Protein AF-U5NCF9-F1 (afdb_monomer)

Secondary structure (DSSP, 8-state):
---HHHHHT-------HHHHHHHHHHHHHHHHHHHHHHHHHHHHHHHHHHHHIIIIIS---TTGGG---BTTB-

Foldseek 3Di:
DPPPVVVVPDDDDDDDPVVVVVVVVVVVVVVVVVVVVVVVVVVVVVVVVVQCCCCQVVVNDPPSVVDDDDPSHD

InterPro domains:
  IPR052021 Type I restriction system S subunit [PTHR30408] (5-67)

Structure (mmCIF, N/CA/C/O backbone):
data_AF-U5NCF9-F1
#
_entry.id   AF-U5NCF9-F1
#
loop_
_atom_site.group_PDB
_atom_site.id
_atom_site.type_symbol
_atom_site.label_atom_id
_atom_site.label_alt_id
_atom_site.label_comp_id
_atom_site.label_asym_id
_atom_site.label_entity_id
_atom_site.label_seq_id
_atom_site.pdbx_PDB_ins_code
_atom_site.Cartn_x
_atom_site.Cartn_y
_atom_site.Cartn_z
_atom_site.occupancy
_atom_site.B_iso_or_equiv
_atom_site.auth_seq_id
_atom_site.auth_comp_id
_atom_site.auth_asym_id
_atom_site.auth_atom_id
_atom_site.pdbx_PDB_model_num
ATOM 1 N N . MET A 1 1 ? -10.994 24.196 6.991 1.00 54.56 1 MET A N 1
ATOM 2 C CA . MET A 1 1 ? -10.804 23.479 8.270 1.00 54.56 1 MET A CA 1
ATOM 3 C C . MET A 1 1 ? -12.169 23.284 8.892 1.00 54.56 1 MET A C 1
ATOM 5 O O . MET A 1 1 ? -12.874 24.270 9.051 1.00 54.56 1 MET A O 1
ATOM 9 N N . LEU A 1 2 ? -12.577 22.045 9.170 1.00 58.44 2 LEU A N 1
ATOM 10 C CA . LEU A 1 2 ? -13.807 21.804 9.926 1.00 58.44 2 LEU A CA 1
ATOM 11 C C . LEU A 1 2 ? -13.626 22.417 11.322 1.00 58.44 2 LEU A C 1
ATOM 13 O O . LEU A 1 2 ? -12.681 22.070 12.028 1.00 58.44 2 LEU A O 1
ATOM 17 N N . CYS A 1 3 ? -14.474 23.379 11.688 1.00 66.38 3 CYS A N 1
ATOM 18 C CA . CYS A 1 3 ? -14.426 24.014 13.003 1.00 66.38 3 CYS A CA 1
ATOM 19 C C . CYS A 1 3 ? -14.700 22.966 14.091 1.00 66.38 3 CYS A C 1
ATOM 21 O O . CYS A 1 3 ? -15.652 22.198 13.976 1.00 66.38 3 CYS A O 1
ATOM 23 N N . SER A 1 4 ? -13.896 22.965 15.160 1.00 71.56 4 SER A N 1
ATOM 24 C CA . SER A 1 4 ? -13.951 21.994 16.273 1.00 71.56 4 SER A CA 1
ATOM 25 C C . SER A 1 4 ? -15.372 21.742 16.815 1.00 71.56 4 SER A C 1
ATOM 27 O O . SER A 1 4 ? -15.746 20.605 17.098 1.00 71.56 4 SER A O 1
ATOM 29 N N . HIS A 1 5 ? -16.212 22.784 16.845 1.00 74.81 5 HIS A N 1
ATOM 30 C CA . HIS A 1 5 ? -17.610 22.709 17.282 1.00 74.81 5 HIS A CA 1
ATOM 31 C C . HIS A 1 5 ? -18.470 21.724 16.464 1.00 74.81 5 HIS A C 1
ATOM 33 O O . HIS A 1 5 ? -19.383 21.106 17.002 1.00 74.81 5 HIS A O 1
ATOM 39 N N . TYR A 1 6 ? -18.166 21.548 15.175 1.00 80.56 6 TYR A N 1
ATOM 40 C CA . TYR A 1 6 ? -18.914 20.664 14.281 1.00 80.56 6 TYR A CA 1
ATOM 41 C C . TYR A 1 6 ? -18.535 19.188 14.450 1.00 80.56 6 TYR A C 1
ATOM 43 O O . TYR A 1 6 ? -19.370 18.318 14.260 1.00 80.56 6 TYR A O 1
ATOM 51 N N . ILE A 1 7 ? -17.293 18.879 14.835 1.00 83.81 7 ILE A N 1
ATOM 52 C CA . ILE A 1 7 ? -16.855 17.484 15.026 1.00 83.81 7 ILE A CA 1
ATOM 53 C C . ILE A 1 7 ? -17.527 16.880 16.268 1.00 83.81 7 ILE A C 1
ATOM 55 O O . ILE A 1 7 ? -17.935 15.722 16.254 1.00 83.81 7 ILE A O 1
ATOM 59 N N . LEU A 1 8 ? -17.697 17.683 17.323 1.00 84.56 8 LEU A N 1
ATOM 60 C CA . LEU A 1 8 ? -18.306 17.255 18.586 1.00 84.56 8 LEU A CA 1
ATOM 61 C C . LEU A 1 8 ? -19.828 17.052 18.503 1.00 84.56 8 LEU A C 1
ATOM 63 O O . LEU A 1 8 ? -20.391 16.370 19.357 1.00 84.56 8 LEU A O 1
ATOM 67 N N . SER A 1 9 ? -20.504 17.629 17.503 1.00 88.69 9 SER A N 1
ATOM 68 C CA . SER A 1 9 ? -21.957 17.493 17.330 1.00 88.69 9 SER A CA 1
ATOM 69 C C . SER A 1 9 ? -22.368 16.237 16.551 1.00 88.69 9 SER A C 1
ATOM 71 O O . SER A 1 9 ? -23.556 15.904 16.500 1.00 88.69 9 SER A O 1
ATOM 73 N N . ILE A 1 10 ? -21.407 15.513 15.966 1.00 90.88 10 ILE A N 1
ATOM 74 C CA . ILE A 1 10 ? -21.670 14.296 15.196 1.00 90.88 10 ILE A CA 1
ATOM 75 C C . ILE A 1 10 ? -22.072 13.174 16.156 1.00 90.88 10 ILE A C 1
ATOM 77 O O . ILE A 1 10 ? -21.299 12.739 17.010 1.00 90.88 10 ILE A O 1
ATOM 81 N N . LYS A 1 11 ? -23.295 12.666 15.992 1.00 90.00 11 LYS A N 1
ATOM 82 C CA . LYS A 1 11 ? -23.765 11.490 16.729 1.00 90.00 11 LYS A CA 1
ATOM 83 C C . LYS A 1 11 ? -23.152 10.232 16.118 1.00 90.00 11 LYS A C 1
ATOM 85 O O . LYS A 1 11 ? -23.385 9.942 14.948 1.00 90.00 11 LYS A O 1
ATOM 90 N N . LEU A 1 12 ? -22.410 9.475 16.924 1.00 90.19 12 LEU A N 1
ATOM 91 C CA . LEU A 1 12 ? -21.797 8.205 16.533 1.00 90.19 12 LEU A CA 1
ATOM 92 C C . LEU A 1 12 ? -22.307 7.062 17.421 1.00 90.19 12 LEU A C 1
ATOM 94 O O . LEU A 1 12 ? -22.563 7.280 18.610 1.00 90.19 12 LEU A O 1
ATOM 98 N N . PRO A 1 13 ? -22.431 5.835 16.883 1.00 90.44 13 PRO A N 1
ATOM 99 C CA . PRO A 1 13 ? -22.652 4.652 17.702 1.00 90.44 13 PRO A CA 1
ATOM 100 C C . PRO A 1 13 ? -21.516 4.487 18.717 1.00 90.44 13 PRO A C 1
ATOM 102 O O . PRO A 1 13 ? -20.341 4.558 18.360 1.00 90.44 13 PRO A O 1
ATOM 105 N N . LYS A 1 14 ? -21.863 4.229 19.980 1.00 92.56 14 LYS A N 1
ATOM 106 C CA . LYS A 1 14 ? -20.904 3.981 21.065 1.00 92.56 14 LYS A CA 1
ATOM 107 C C . LYS A 1 14 ? -21.117 2.573 21.636 1.00 92.56 14 LYS A C 1
ATOM 109 O O . LYS A 1 14 ? -21.709 2.443 22.708 1.00 92.56 14 LYS A O 1
ATOM 114 N N . PRO A 1 15 ? -20.709 1.512 20.913 1.00 94.94 15 PRO A N 1
ATOM 115 C CA . PRO A 1 15 ? -20.800 0.151 21.429 1.00 94.94 15 PRO A CA 1
ATOM 116 C C . PRO A 1 15 ? -19.801 -0.061 22.580 1.00 94.94 15 PRO A C 1
ATOM 118 O O . PRO A 1 15 ? -18.982 0.811 22.877 1.00 94.94 15 PRO A O 1
ATOM 121 N N . LEU A 1 16 ? -19.855 -1.218 23.244 1.00 97.56 16 LEU A N 1
ATOM 122 C CA . LEU A 1 16 ? -18.895 -1.574 24.296 1.00 97.56 16 LEU A CA 1
ATOM 123 C C . LEU A 1 16 ? -17.453 -1.550 23.766 1.00 97.56 16 LEU A C 1
ATOM 125 O O . LEU A 1 16 ? -17.217 -1.822 22.589 1.00 97.56 16 LEU A O 1
ATOM 129 N N . LEU A 1 17 ? -16.493 -1.239 24.641 1.00 97.25 17 LEU A N 1
ATOM 130 C CA . LEU A 1 17 ? -15.083 -1.075 24.266 1.00 97.25 17 LEU A CA 1
ATOM 131 C C . LEU A 1 17 ? -14.522 -2.300 23.530 1.00 97.25 17 LEU A C 1
ATOM 133 O O . LEU A 1 17 ? -13.855 -2.143 22.515 1.00 97.25 17 LEU A O 1
ATOM 137 N N . GLU A 1 18 ? -14.856 -3.505 23.989 1.00 97.88 18 GLU A N 1
ATOM 138 C CA . GLU A 1 18 ? -14.432 -4.761 23.358 1.00 97.88 18 GLU A CA 1
ATOM 139 C C . GLU A 1 18 ? -14.924 -4.875 21.904 1.00 97.88 18 GLU A C 1
ATOM 141 O O . GLU A 1 18 ? -14.187 -5.281 21.007 1.00 97.88 18 GLU A O 1
ATOM 146 N N . VAL A 1 19 ? -16.158 -4.433 21.637 1.00 97.62 19 VAL A N 1
ATOM 147 C CA . VAL A 1 19 ? -16.720 -4.404 20.280 1.00 97.62 19 VAL A CA 1
ATOM 148 C C . VAL A 1 19 ? -15.998 -3.363 19.425 1.00 97.62 19 VAL A C 1
ATOM 150 O O . VAL A 1 19 ? -15.682 -3.644 18.271 1.00 97.62 19 VAL A O 1
ATOM 153 N N . GLN A 1 20 ? -15.690 -2.185 19.980 1.00 97.69 20 GLN A N 1
ATOM 154 C CA . GLN A 1 20 ? -14.920 -1.153 19.272 1.00 97.69 20 GLN A CA 1
ATOM 155 C C . GLN A 1 20 ? -13.523 -1.656 18.892 1.00 97.69 20 GLN A C 1
ATOM 157 O O . GLN A 1 20 ? -13.099 -1.473 17.753 1.00 97.69 20 GLN A O 1
ATOM 162 N N . GLN A 1 21 ? -12.836 -2.328 19.818 1.00 98.19 21 GLN A N 1
ATOM 163 C CA . GLN A 1 21 ? -11.514 -2.911 19.588 1.00 98.19 21 GLN A CA 1
ATOM 164 C C . GLN A 1 21 ? -11.565 -3.980 18.501 1.00 98.19 21 GLN A C 1
ATOM 166 O O . GLN A 1 21 ? -10.789 -3.916 17.554 1.00 98.19 21 GLN A O 1
ATOM 171 N N . LYS A 1 22 ? -12.538 -4.896 18.560 1.00 98.19 22 LYS A N 1
ATOM 172 C CA . LYS A 1 22 ? -12.702 -5.944 17.546 1.00 98.19 22 LYS A CA 1
ATOM 173 C C . LYS A 1 22 ? -12.984 -5.378 16.153 1.00 98.19 22 LYS A C 1
ATOM 175 O O . LYS A 1 22 ? -12.439 -5.876 15.171 1.00 98.19 2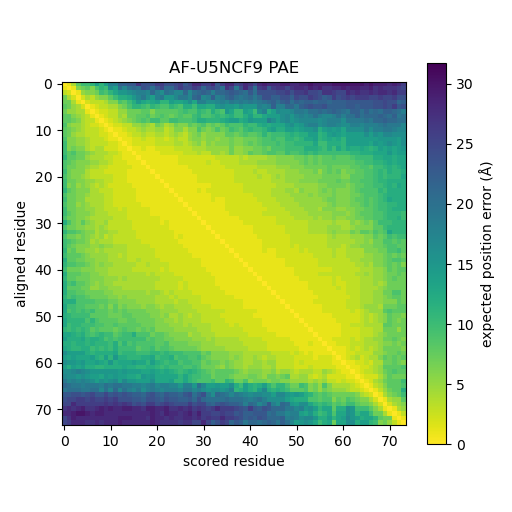2 LYS A O 1
ATOM 180 N N . ILE A 1 23 ? -13.813 -4.336 16.055 1.00 97.19 23 ILE A N 1
ATOM 181 C CA . ILE A 1 23 ? -14.049 -3.622 14.790 1.00 97.19 23 ILE A CA 1
ATOM 182 C C . ILE A 1 23 ? -12.740 -3.003 14.291 1.00 97.19 23 ILE A C 1
ATOM 184 O O . ILE A 1 23 ? -12.371 -3.215 13.137 1.00 97.19 23 ILE A O 1
ATOM 188 N N . GLY A 1 24 ? -12.025 -2.287 15.165 1.00 97.62 24 GLY A N 1
ATOM 189 C CA . GLY A 1 24 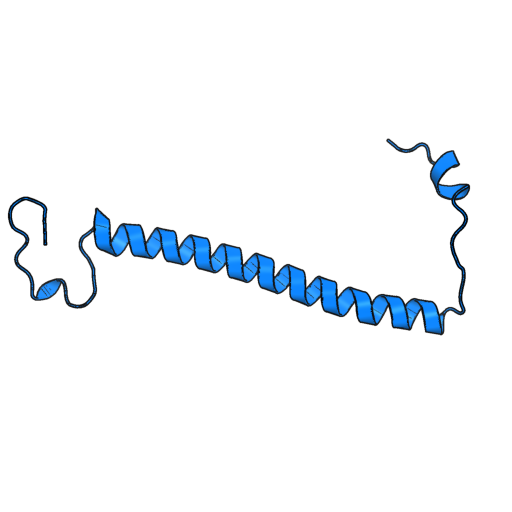? -10.741 -1.667 14.848 1.00 97.62 24 GLY A CA 1
ATOM 190 C C . GLY A 1 24 ? -9.718 -2.680 14.339 1.00 97.62 24 GLY A C 1
ATOM 191 O O . GLY A 1 24 ? -9.158 -2.489 13.269 1.00 97.62 24 GLY A O 1
ATOM 192 N N . GLU A 1 25 ? -9.543 -3.803 15.032 1.00 98.25 25 GLU A N 1
ATOM 193 C CA . GLU A 1 25 ? -8.616 -4.868 14.639 1.00 98.25 25 GLU A CA 1
ATOM 194 C C . GLU A 1 25 ? -8.929 -5.459 13.263 1.00 98.25 25 GLU A C 1
ATOM 196 O O . GLU A 1 25 ? -8.016 -5.714 12.475 1.00 98.25 25 GLU A O 1
ATOM 201 N N . ILE A 1 26 ? -10.209 -5.699 12.963 1.00 97.94 26 ILE A N 1
ATOM 202 C CA . ILE A 1 26 ? -10.622 -6.225 11.658 1.00 97.94 26 ILE A CA 1
ATOM 203 C C . ILE A 1 26 ? -10.301 -5.206 10.563 1.00 97.94 26 ILE A C 1
ATOM 205 O O . ILE A 1 26 ? -9.704 -5.575 9.553 1.00 97.94 26 ILE A O 1
ATOM 209 N N . LEU A 1 27 ? -10.656 -3.936 10.764 1.00 98.38 27 LEU A N 1
ATOM 210 C CA . LEU A 1 27 ? -10.420 -2.880 9.778 1.00 98.38 27 LEU A CA 1
ATOM 211 C C . LEU A 1 27 ? -8.924 -2.612 9.577 1.00 98.38 27 LEU A C 1
ATOM 213 O O . LEU A 1 27 ? -8.468 -2.573 8.439 1.00 98.38 27 LEU A O 1
ATOM 217 N N . SER A 1 28 ? -8.134 -2.569 10.650 1.00 98.25 28 SER A N 1
ATOM 218 C CA . SER A 1 28 ? -6.683 -2.372 10.565 1.00 98.25 28 SER A CA 1
ATOM 219 C C . SER A 1 28 ? -5.973 -3.483 9.788 1.00 98.25 28 SER A C 1
ATOM 221 O O . SER A 1 28 ? -4.984 -3.222 9.106 1.00 98.25 28 SER A O 1
ATOM 223 N N . LYS A 1 29 ? -6.471 -4.727 9.840 1.00 98.25 29 LYS A N 1
ATOM 224 C CA . LYS A 1 29 ? -5.941 -5.810 8.995 1.00 98.25 29 LYS A CA 1
ATOM 225 C C . LYS A 1 29 ? -6.175 -5.533 7.512 1.00 98.25 29 LYS A C 1
ATOM 227 O O . LYS A 1 29 ? -5.278 -5.781 6.711 1.00 98.25 29 LYS A O 1
ATOM 232 N N . TYR A 1 30 ? -7.347 -5.019 7.146 1.00 98.38 30 TYR A N 1
ATOM 233 C CA . TYR A 1 30 ? -7.625 -4.637 5.762 1.00 98.38 30 TYR A CA 1
ATOM 234 C C . TYR A 1 30 ? -6.780 -3.443 5.322 1.00 98.38 30 TYR A C 1
ATOM 236 O O . TYR A 1 30 ? -6.208 -3.502 4.235 1.00 98.38 30 TYR A O 1
ATOM 244 N N . ASP A 1 31 ? -6.629 -2.425 6.171 1.00 98.38 31 ASP A N 1
ATOM 245 C CA . ASP A 1 31 ? -5.764 -1.274 5.886 1.00 98.38 31 ASP A CA 1
ATOM 246 C C . ASP A 1 31 ? -4.323 -1.722 5.602 1.00 98.38 31 ASP A C 1
ATOM 248 O O . ASP A 1 31 ? -3.719 -1.300 4.617 1.00 98.38 31 ASP A O 1
ATOM 252 N N . LEU A 1 32 ? -3.793 -2.657 6.401 1.00 98.44 32 LEU A N 1
ATOM 253 C CA . LEU A 1 32 ? -2.458 -3.222 6.1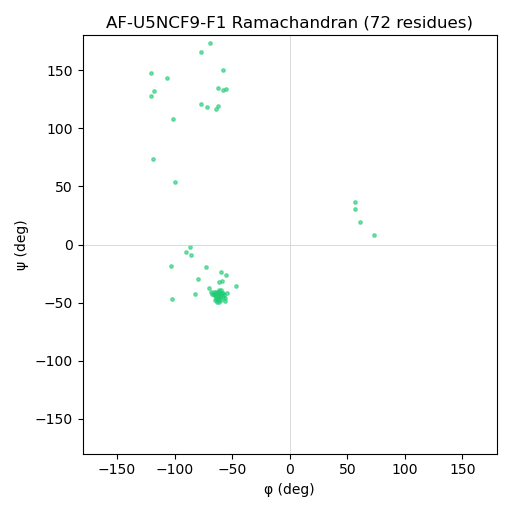90 1.00 98.44 32 LEU A CA 1
ATOM 254 C C . LEU A 1 32 ? -2.340 -3.970 4.852 1.00 98.44 32 LEU A C 1
ATOM 256 O O . LEU A 1 32 ? -1.317 -3.881 4.172 1.00 98.44 32 LEU A O 1
ATOM 260 N N . ILE A 1 33 ? -3.365 -4.735 4.470 1.00 98.38 33 ILE A N 1
ATOM 261 C CA . ILE A 1 33 ? -3.376 -5.462 3.192 1.00 98.38 33 ILE A CA 1
ATOM 262 C C . ILE A 1 33 ? -3.409 -4.480 2.017 1.00 98.38 33 ILE A C 1
ATOM 264 O O . ILE A 1 33 ? -2.664 -4.665 1.052 1.00 98.38 33 ILE A O 1
ATOM 268 N N . LEU A 1 34 ? -4.233 -3.434 2.097 1.00 98.38 34 LEU A N 1
ATOM 269 C CA . LEU A 1 34 ? -4.343 -2.418 1.052 1.00 98.38 34 LEU A CA 1
ATOM 270 C C . LEU A 1 34 ? -3.025 -1.660 0.871 1.00 98.38 34 LEU A C 1
ATOM 272 O O . LEU A 1 34 ? -2.525 -1.594 -0.251 1.00 98.38 34 LEU A O 1
ATOM 276 N N . ASP A 1 35 ? -2.409 -1.198 1.960 1.00 98.56 35 ASP A N 1
ATOM 277 C CA . ASP A 1 35 ? -1.102 -0.529 1.930 1.00 98.56 35 ASP A CA 1
ATOM 278 C C . ASP A 1 35 ? -0.014 -1.425 1.306 1.00 98.56 35 ASP A C 1
ATOM 280 O O . ASP A 1 35 ? 0.771 -0.995 0.454 1.00 98.56 35 ASP A O 1
ATOM 284 N N . ASN A 1 36 ? -0.007 -2.717 1.642 1.00 98.44 36 ASN A N 1
ATOM 285 C CA . ASN A 1 36 ? 0.908 -3.676 1.024 1.00 98.44 36 ASN A CA 1
ATOM 286 C C . ASN A 1 36 ? 0.664 -3.837 -0.483 1.00 98.44 36 ASN A C 1
ATOM 288 O O . ASN A 1 36 ? 1.624 -3.925 -1.254 1.00 98.44 36 ASN A O 1
ATOM 292 N N . HIS A 1 37 ? -0.593 -3.889 -0.922 1.00 98.50 37 HIS A N 1
ATOM 293 C CA . HIS A 1 37 ? -0.925 -3.981 -2.344 1.00 98.50 37 HIS A CA 1
ATOM 294 C C . HIS A 1 37 ? -0.519 -2.714 -3.106 1.00 98.50 37 HIS A C 1
ATOM 296 O O . HIS A 1 37 ? 0.042 -2.818 -4.198 1.00 98.50 37 HIS A O 1
ATOM 302 N N . GLU A 1 38 ? -0.721 -1.527 -2.532 1.00 98.69 38 GLU A N 1
ATOM 303 C CA . GLU A 1 38 ? -0.282 -0.263 -3.133 1.00 98.69 38 GLU A CA 1
ATOM 304 C C . GLU A 1 38 ? 1.240 -0.227 -3.332 1.00 98.69 38 GLU A C 1
ATOM 306 O O . GLU A 1 38 ? 1.718 0.082 -4.431 1.00 98.69 38 GLU A O 1
ATOM 311 N N . LYS A 1 39 ? 2.008 -0.657 -2.323 1.00 98.56 39 LYS A N 1
ATOM 312 C CA . LYS A 1 39 ? 3.472 -0.791 -2.412 1.00 98.56 39 LYS A CA 1
ATOM 313 C C . LYS A 1 39 ? 3.902 -1.777 -3.497 1.00 98.56 39 LYS A C 1
ATOM 315 O O . LYS A 1 39 ? 4.813 -1.486 -4.275 1.00 98.56 39 LYS A O 1
ATOM 320 N N . GLN A 1 40 ? 3.238 -2.929 -3.599 1.00 98.56 40 GLN A N 1
ATOM 321 C CA . GLN A 1 40 ? 3.526 -3.909 -4.653 1.00 98.56 40 GLN A CA 1
ATOM 322 C C . GLN A 1 40 ? 3.262 -3.338 -6.049 1.00 98.56 40 GLN A C 1
ATOM 324 O O . GLN A 1 40 ? 4.092 -3.497 -6.946 1.00 98.56 40 GLN A O 1
ATOM 329 N N . ILE A 1 41 ? 2.151 -2.622 -6.239 1.00 98.56 41 ILE A N 1
ATOM 330 C CA . ILE A 1 41 ? 1.831 -1.961 -7.511 1.00 98.56 41 ILE A CA 1
ATOM 331 C C . ILE A 1 41 ? 2.929 -0.960 -7.888 1.00 98.56 41 ILE A C 1
ATOM 333 O O . ILE A 1 41 ? 3.330 -0.892 -9.053 1.00 98.56 41 ILE A O 1
ATOM 337 N N . GLU A 1 42 ? 3.439 -0.190 -6.927 1.00 98.62 42 GLU A N 1
ATOM 338 C CA . GLU A 1 42 ? 4.528 0.754 -7.174 1.00 98.62 42 GLU A CA 1
ATOM 339 C C . GLU A 1 42 ? 5.810 0.039 -7.632 1.00 98.62 42 GLU A C 1
ATOM 341 O O . GLU A 1 42 ? 6.436 0.446 -8.619 1.00 98.62 42 GLU A O 1
ATOM 346 N N . ILE A 1 43 ? 6.169 -1.067 -6.975 1.00 98.56 43 ILE A N 1
ATOM 347 C CA . ILE A 1 43 ? 7.312 -1.907 -7.355 1.00 98.56 43 ILE A CA 1
ATOM 348 C C . ILE A 1 43 ? 7.126 -2.450 -8.775 1.00 98.56 43 ILE A C 1
ATOM 350 O O . ILE A 1 43 ? 8.024 -2.304 -9.607 1.00 98.56 43 ILE A O 1
ATOM 354 N N . PHE A 1 44 ? 5.955 -3.000 -9.105 1.00 98.56 44 PHE A N 1
ATOM 355 C CA . PHE A 1 44 ? 5.679 -3.514 -10.448 1.00 98.56 44 PHE A CA 1
ATOM 356 C C . PHE A 1 44 ? 5.767 -2.430 -11.522 1.00 98.56 44 PHE A C 1
ATOM 358 O O . PHE A 1 44 ? 6.320 -2.673 -12.597 1.00 98.56 44 PHE A O 1
ATOM 365 N N . LYS A 1 45 ? 5.296 -1.210 -11.244 1.00 98.50 45 LYS A N 1
ATOM 366 C CA . LYS A 1 45 ? 5.444 -0.074 -12.168 1.00 98.50 45 LYS A CA 1
ATOM 367 C C . LYS A 1 45 ? 6.917 0.259 -12.417 1.00 98.50 45 LYS A C 1
ATOM 369 O O . LYS A 1 45 ? 7.304 0.470 -13.570 1.00 98.50 45 LYS A O 1
ATOM 374 N N . LYS A 1 46 ? 7.750 0.267 -11.369 1.00 98.31 46 LYS A N 1
ATOM 375 C CA . LYS A 1 46 ? 9.203 0.493 -11.485 1.00 98.31 46 LYS A CA 1
ATOM 376 C C . LYS A 1 46 ? 9.877 -0.617 -12.292 1.00 98.31 46 LYS A C 1
ATOM 378 O O . LYS A 1 46 ? 10.636 -0.314 -13.213 1.00 98.31 46 LYS A O 1
ATOM 383 N N . LEU A 1 47 ? 9.550 -1.878 -12.009 1.00 98.12 47 LEU A N 1
ATOM 384 C CA . LEU A 1 47 ? 10.075 -3.035 -12.735 1.00 98.12 47 LEU A CA 1
ATOM 385 C C . LEU A 1 47 ? 9.689 -2.997 -14.213 1.00 98.12 47 LEU A C 1
ATOM 387 O O . LEU A 1 47 ? 10.565 -3.115 -15.064 1.00 98.12 47 LEU A O 1
ATOM 391 N N . LYS A 1 48 ? 8.416 -2.733 -14.534 1.00 97.75 48 LYS A N 1
ATOM 392 C CA . LYS A 1 48 ? 7.941 -2.596 -15.919 1.00 97.75 48 LYS A CA 1
ATOM 393 C C . LYS A 1 48 ? 8.716 -1.516 -16.674 1.00 97.75 48 LYS A C 1
ATOM 395 O O . LYS A 1 48 ? 9.146 -1.745 -17.801 1.00 97.75 48 LYS A O 1
ATOM 400 N N . LYS A 1 49 ? 8.920 -0.347 -16.057 1.00 97.38 49 LYS A N 1
ATOM 401 C CA . LYS A 1 49 ? 9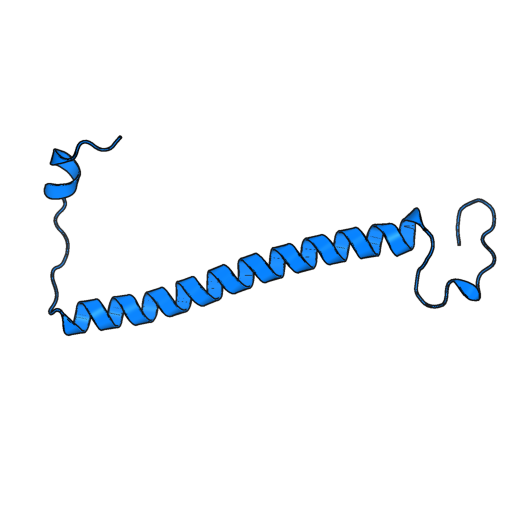.687 0.753 -16.665 1.00 97.38 49 LYS A CA 1
ATOM 402 C C . LYS A 1 49 ? 11.153 0.373 -16.886 1.00 97.38 49 LYS A C 1
ATOM 404 O O . LYS A 1 49 ? 11.707 0.688 -17.937 1.00 97.38 49 LYS A O 1
ATOM 409 N N . SER A 1 50 ? 11.770 -0.293 -15.911 1.00 97.31 50 SER A N 1
ATOM 410 C CA . SER A 1 50 ? 13.152 -0.768 -16.013 1.00 97.31 50 SER A CA 1
ATOM 411 C C . SER A 1 50 ? 13.303 -1.794 -17.135 1.00 97.31 50 SER A C 1
ATOM 413 O O . SER A 1 50 ? 14.136 -1.618 -18.019 1.00 97.31 50 SER A O 1
ATOM 415 N N . LEU A 1 51 ? 12.424 -2.799 -17.166 1.00 96.75 51 LEU A N 1
ATOM 416 C CA . LEU A 1 51 ? 12.412 -3.845 -18.184 1.00 96.75 51 LEU A CA 1
ATOM 417 C C . LEU A 1 51 ? 12.218 -3.261 -19.584 1.00 96.75 51 LEU A C 1
ATOM 419 O O . LEU A 1 51 ? 12.958 -3.609 -20.497 1.00 96.75 51 LEU A O 1
ATOM 423 N N . PHE A 1 52 ? 11.301 -2.303 -19.741 1.00 95.56 52 PHE A N 1
ATOM 424 C CA . PHE A 1 52 ? 11.120 -1.604 -21.011 1.00 95.56 52 PHE A CA 1
ATOM 425 C C . PHE A 1 52 ? 12.407 -0.905 -21.474 1.00 95.56 52 PHE A C 1
ATOM 427 O O . PHE A 1 52 ? 12.796 -1.021 -22.634 1.00 95.56 52 PHE A O 1
ATOM 434 N N . LYS A 1 53 ? 13.102 -0.209 -20.566 1.00 95.38 53 LYS A N 1
ATOM 435 C CA . LYS A 1 53 ? 14.371 0.459 -20.879 1.00 95.38 53 LYS A CA 1
ATOM 436 C C . LYS A 1 53 ? 15.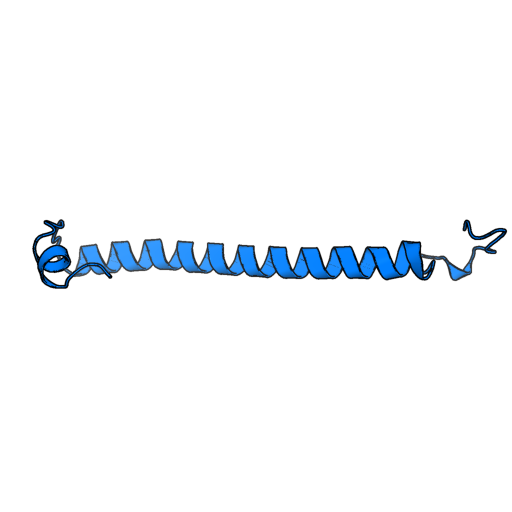466 -0.541 -21.258 1.00 95.38 53 LYS A C 1
ATOM 438 O O . LYS A 1 53 ? 16.183 -0.300 -22.225 1.00 95.38 53 LYS A O 1
ATOM 443 N N . GLU A 1 54 ? 15.609 -1.641 -20.526 1.00 94.38 54 GLU A N 1
ATOM 444 C CA . GLU A 1 54 ? 16.610 -2.660 -20.855 1.00 94.38 54 GLU A CA 1
ATOM 445 C C . GLU A 1 54 ? 16.328 -3.297 -22.219 1.00 94.38 54 GLU A C 1
ATOM 447 O O . GLU A 1 54 ? 17.232 -3.400 -23.041 1.00 94.38 54 GLU A O 1
ATOM 452 N N . TRP A 1 55 ? 15.081 -3.667 -22.500 1.00 93.06 55 TRP A N 1
ATOM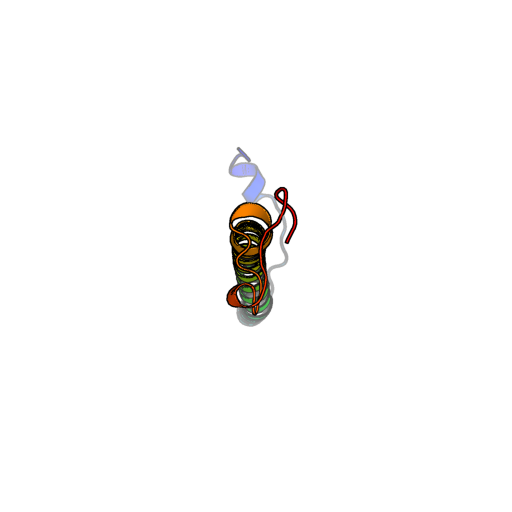 453 C CA . TRP A 1 55 ? 14.768 -4.450 -23.694 1.00 93.06 55 TRP A CA 1
ATOM 454 C C . TRP A 1 55 ? 14.641 -3.606 -24.954 1.00 93.06 55 TRP A C 1
ATOM 456 O O . TRP A 1 55 ? 15.161 -3.998 -25.989 1.00 93.06 55 TRP A O 1
ATOM 466 N N . PHE A 1 56 ? 13.987 -2.449 -24.883 1.00 89.06 56 PHE A N 1
ATOM 467 C CA . PHE A 1 56 ? 13.640 -1.680 -26.082 1.00 89.06 56 PHE A CA 1
ATOM 468 C C . PHE A 1 56 ? 14.537 -0.469 -26.320 1.00 89.06 56 PHE A C 1
ATOM 470 O O . PHE A 1 56 ? 14.581 0.036 -27.434 1.00 89.06 56 PHE A O 1
ATOM 477 N N . ILE A 1 57 ? 15.262 0.004 -25.300 1.00 88.69 57 ILE A N 1
ATOM 478 C CA . ILE A 1 57 ? 16.219 1.110 -25.464 1.00 88.69 57 ILE A CA 1
ATOM 479 C C . ILE A 1 57 ? 17.644 0.567 -25.530 1.00 88.69 57 ILE A C 1
ATOM 481 O O . ILE A 1 57 ? 18.413 0.960 -26.399 1.00 88.69 57 ILE A O 1
ATOM 485 N N . LYS A 1 58 ? 18.007 -0.340 -24.615 1.00 90.12 58 LYS A N 1
ATOM 486 C CA . LYS A 1 58 ? 19.351 -0.936 -24.587 1.00 90.12 58 LYS A CA 1
ATOM 487 C C . LYS A 1 58 ? 19.481 -2.216 -25.416 1.00 90.12 58 LYS A C 1
ATOM 489 O O . LYS A 1 58 ? 20.595 -2.716 -25.523 1.00 90.12 58 LYS A O 1
ATOM 494 N N . LEU A 1 59 ? 18.379 -2.741 -25.961 1.00 89.12 59 LEU A N 1
ATOM 495 C CA . LEU A 1 59 ? 18.332 -3.993 -26.731 1.00 89.12 59 LEU A CA 1
ATOM 496 C C . LEU A 1 59 ? 18.875 -5.215 -25.962 1.00 89.12 59 LEU A C 1
ATOM 498 O O . LEU A 1 59 ? 19.388 -6.154 -26.555 1.00 89.12 59 LEU A O 1
ATOM 502 N N . ARG A 1 60 ? 18.737 -5.217 -24.627 1.00 89.25 60 ARG A N 1
ATOM 503 C CA . ARG A 1 60 ? 19.154 -6.298 -23.713 1.00 89.25 60 ARG A CA 1
ATOM 504 C C . ARG A 1 60 ? 17.981 -7.183 -23.313 1.00 89.25 60 ARG A C 1
ATOM 506 O O . ARG A 1 60 ? 17.661 -7.335 -22.133 1.00 89.25 60 ARG A O 1
ATOM 513 N N . PHE A 1 61 ? 17.279 -7.703 -24.306 1.00 88.81 61 PHE A N 1
ATOM 514 C CA . PHE A 1 61 ? 16.241 -8.708 -24.094 1.00 88.81 61 PHE A CA 1
ATOM 515 C C . PHE A 1 61 ? 16.880 -10.090 -23.844 1.00 88.81 61 PHE A C 1
ATOM 517 O O . PHE A 1 61 ? 18.079 -10.262 -24.052 1.00 88.81 61 PHE A O 1
ATOM 524 N N . PRO A 1 62 ? 16.144 -11.094 -23.349 1.00 91.38 62 PRO A N 1
ATOM 525 C CA . PRO A 1 62 ? 16.721 -12.405 -23.067 1.00 91.38 62 PRO A CA 1
ATOM 526 C C . PRO A 1 62 ? 17.414 -12.996 -24.303 1.00 91.38 62 PRO A C 1
ATOM 528 O O . PRO A 1 62 ? 16.856 -12.968 -25.396 1.00 91.38 62 PRO A O 1
ATOM 531 N N . ASN A 1 63 ? 18.624 -13.533 -24.126 1.00 87.19 63 ASN A N 1
ATOM 532 C CA . ASN A 1 63 ? 19.457 -14.094 -25.198 1.00 87.19 63 ASN A CA 1
ATOM 533 C C . ASN A 1 63 ? 19.857 -13.100 -26.313 1.00 87.19 63 ASN A C 1
ATOM 535 O O . ASN A 1 63 ? 20.254 -13.551 -27.388 1.00 87.19 63 ASN A O 1
ATOM 539 N N . TYR A 1 64 ? 19.794 -11.780 -26.070 1.00 84.19 64 TYR A N 1
ATOM 540 C CA . TYR A 1 64 ? 20.181 -10.742 -27.044 1.00 84.19 64 TYR A CA 1
ATOM 541 C C . TYR A 1 64 ? 21.610 -10.892 -27.586 1.00 84.19 64 TYR A C 1
ATOM 543 O O . TYR A 1 64 ? 21.882 -10.493 -28.712 1.00 84.19 64 TYR A O 1
ATOM 551 N N . GLU A 1 65 ? 22.508 -11.511 -26.818 1.00 84.06 65 GLU A N 1
ATOM 552 C CA . GLU A 1 65 ? 23.901 -11.779 -27.202 1.00 84.06 65 GLU A CA 1
ATOM 553 C C . GLU A 1 65 ? 24.024 -12.652 -28.464 1.00 84.06 65 GLU A C 1
ATOM 555 O O . GLU A 1 65 ? 25.030 -12.581 -29.164 1.00 84.06 65 GLU A O 1
ATOM 560 N N . ASN A 1 66 ? 22.991 -13.440 -28.786 1.00 84.06 66 ASN A N 1
ATOM 561 C CA . ASN A 1 66 ? 22.960 -14.303 -29.969 1.00 84.06 66 ASN A CA 1
ATOM 562 C C . ASN A 1 66 ? 22.451 -13.594 -31.239 1.00 84.06 66 ASN A C 1
ATOM 564 O O . ASN A 1 66 ? 22.3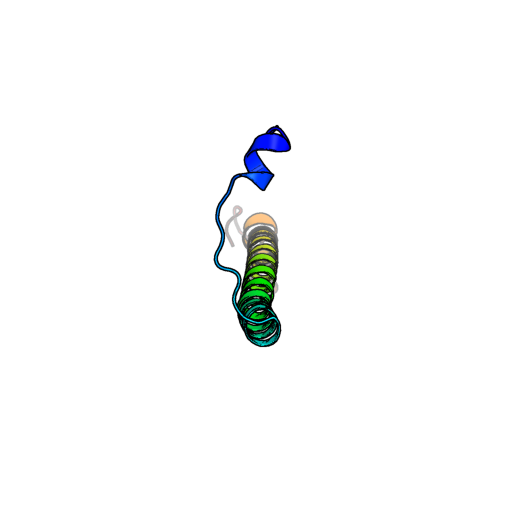97 -14.218 -32.299 1.00 84.06 66 ASN A O 1
ATOM 568 N N . TYR A 1 67 ? 22.054 -12.321 -31.151 1.00 76.12 67 TYR A N 1
ATOM 569 C CA . TYR A 1 67 ? 21.495 -11.555 -32.267 1.00 76.12 67 TYR A CA 1
ATOM 570 C C . TYR A 1 67 ? 22.501 -10.519 -32.781 1.00 76.12 67 TYR A C 1
ATOM 572 O O . TYR A 1 67 ? 23.233 -9.897 -32.013 1.00 76.12 67 TYR A O 1
ATOM 580 N N . THR A 1 68 ? 22.526 -10.305 -34.099 1.00 72.31 68 THR A N 1
ATOM 581 C CA . THR A 1 68 ? 23.297 -9.213 -34.715 1.00 72.31 68 THR A CA 1
ATOM 582 C C . THR A 1 68 ? 22.354 -8.071 -35.060 1.00 72.31 68 THR A C 1
ATOM 584 O O . THR A 1 68 ? 21.575 -8.176 -35.998 1.00 72.31 68 THR A O 1
ATOM 587 N N . ILE A 1 69 ? 22.445 -6.971 -34.310 1.00 68.62 69 ILE A N 1
ATOM 588 C CA . ILE A 1 69 ? 21.598 -5.788 -34.511 1.00 68.62 69 ILE A CA 1
ATOM 589 C C . ILE A 1 69 ? 21.915 -5.187 -35.890 1.00 68.62 69 ILE A C 1
ATOM 591 O O . ILE A 1 69 ? 23.040 -4.732 -36.119 1.00 68.62 69 ILE A O 1
ATOM 595 N N . ARG A 1 70 ? 20.943 -5.164 -36.810 1.00 65.25 70 ARG A N 1
ATOM 596 C CA . ARG A 1 70 ? 21.067 -4.501 -38.121 1.00 65.25 70 ARG A CA 1
ATOM 597 C C . ARG A 1 70 ? 19.997 -3.419 -38.253 1.00 65.25 70 ARG A C 1
ATOM 59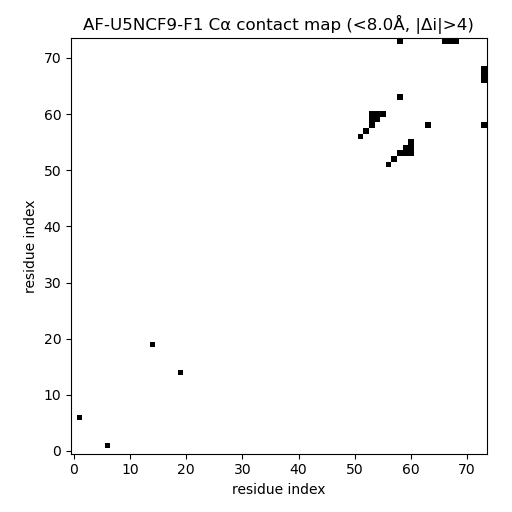9 O O . ARG A 1 70 ? 18.822 -3.664 -38.031 1.00 65.25 70 ARG A O 1
ATOM 606 N N . GLU A 1 71 ? 20.426 -2.204 -38.593 1.00 59.41 71 GLU A N 1
ATOM 607 C CA . GLU A 1 71 ? 19.550 -1.033 -38.801 1.00 59.41 71 GLU A CA 1
ATOM 608 C C . GLU A 1 71 ? 18.640 -0.657 -37.612 1.00 59.41 71 GLU A C 1
ATOM 610 O O . GLU A 1 71 ? 17.514 -0.200 -37.784 1.00 59.41 71 GLU A O 1
ATOM 615 N N . GLY A 1 72 ? 19.132 -0.808 -36.377 1.00 59.62 72 GLY A N 1
ATOM 616 C CA . GLY A 1 72 ? 18.412 -0.349 -35.179 1.00 59.62 72 GLY A CA 1
ATOM 617 C C . GLY A 1 72 ? 17.204 -1.207 -34.790 1.00 59.62 72 GLY A C 1
ATOM 618 O O . GLY A 1 72 ? 16.470 -0.842 -33.871 1.00 59.62 72 GLY A O 1
ATOM 619 N N . ILE A 1 73 ? 17.027 -2.352 -35.446 1.00 56.66 73 ILE A N 1
ATOM 620 C CA . ILE A 1 73 ? 16.045 -3.379 -35.111 1.00 56.66 73 ILE A CA 1
ATOM 621 C C . ILE A 1 73 ? 16.845 -4.655 -34.775 1.00 56.66 73 ILE A C 1
ATOM 623 O O . ILE A 1 73 ? 17.807 -4.958 -35.490 1.00 56.66 73 ILE A O 1
ATOM 627 N N . PRO A 1 7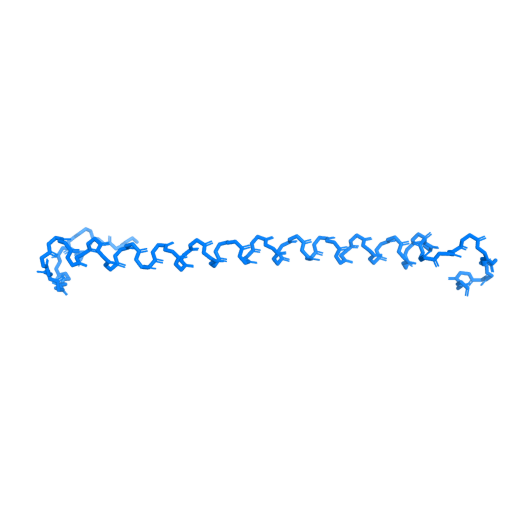4 ? 16.551 -5.341 -33.653 1.00 54.72 74 PRO A N 1
ATOM 628 C CA . PRO A 1 74 ? 17.161 -6.632 -33.336 1.00 54.72 74 PRO A CA 1
ATOM 629 C C . PRO A 1 74 ? 17.002 -7.674 -34.441 1.00 54.72 74 PRO A C 1
ATOM 631 O O . PRO A 1 74 ? 15.924 -7.692 -35.079 1.00 54.72 74 PRO A O 1
#

Radius of gyration: 26.21 Å; Cα contacts (8 Å, |Δi|>4): 15; chains: 1; bounding box: 48×38×63 Å

Sequence (74 aa):
MLCSHYILSIKLPKPLLEVQQKIGEILSKYDLILDNHEKQIEIFKKLKKSLFKEWFIKLRFPNYENYTIREGIP

Solvent-accessible surface area (backbone atoms only — not comparable to full-atom values): 4579 Å² total; per-residue (Å²): 129,87,57,72,77,62,66,74,68,60,88,70,91,81,72,59,68,70,58,51,49,53,52,48,55,57,50,51,53,51,53,53,51,51,55,51,50,54,53,50,52,53,51,50,53,53,49,52,56,50,51,47,43,37,34,75,72,66,55,59,39,92,73,39,88,81,56,76,72,56,94,93,42,120

Organism: NCBI:txid1403316

pLDDT: mean 89.21, std 12.68, range [54.56, 98.69]

Mean predicted aligned error: 8.14 Å